Protein AF-A0A7J6VP56-F1 (afdb_monomer_lite)

Organism: Thalictrum thalictroides (NCBI:txid46969)

pLDDT: mean 89.6, std 9.97, range [47.81, 96.94]

Secondary structure (DSSP, 8-state):
-HHHHHHHHHHHHHHHHTT-HHHHHHHHHHTT-----HHHHHHHHHHTT-HHHHHHHHHHHHHHSTTGGGSHHHHHHHHHHHHHHHHH--

Radius of gyration: 13.69 Å; chains: 1; bounding box: 31×28×42 Å

Structure (mmCIF, N/CA/C/O backbone):
data_AF-A0A7J6VP56-F1
#
_entry.id   AF-A0A7J6VP56-F1
#
loop_
_atom_site.group_PDB
_atom_site.id
_atom_site.type_symbol
_atom_site.label_atom_id
_atom_site.label_alt_id
_atom_site.label_comp_id
_atom_site.label_asym_id
_atom_site.label_entity_id
_atom_site.label_seq_id
_atom_site.pdbx_PDB_ins_code
_atom_site.Cartn_x
_atom_site.Cartn_y
_atom_site.Cartn_z
_atom_site.occupancy
_atom_site.B_iso_or_equiv
_atom_site.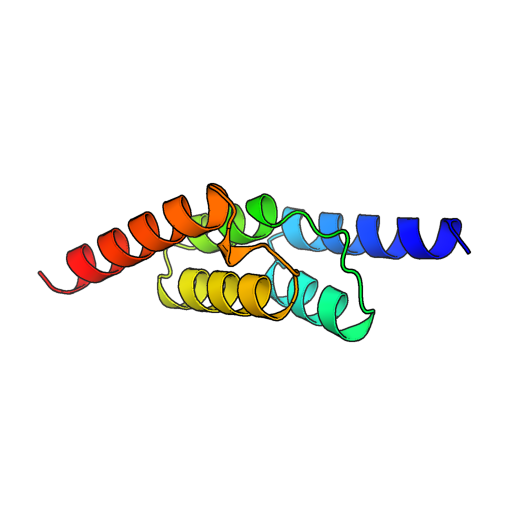auth_seq_id
_atom_site.auth_comp_id
_atom_site.auth_asym_id
_atom_site.auth_atom_id
_atom_site.pdbx_PDB_model_num
ATOM 1 N N . MET A 1 1 ? 17.553 -4.084 -19.382 1.00 57.12 1 MET A N 1
ATOM 2 C CA . MET A 1 1 ? 16.684 -5.241 -19.695 1.00 57.12 1 MET A CA 1
ATOM 3 C C . MET A 1 1 ? 15.237 -4.907 -19.352 1.00 57.12 1 MET A C 1
ATOM 5 O O . MET A 1 1 ? 14.847 -5.034 -18.202 1.00 57.12 1 MET A O 1
ATOM 9 N N . LEU A 1 2 ? 14.437 -4.472 -20.329 1.00 62.69 2 LEU A N 1
ATOM 10 C CA . LEU A 1 2 ? 13.020 -4.144 -20.101 1.00 62.69 2 LEU A CA 1
ATOM 11 C C . LEU A 1 2 ? 12.169 -5.388 -19.773 1.00 62.69 2 LEU A C 1
ATOM 13 O O . LEU A 1 2 ? 11.287 -5.310 -18.928 1.00 62.69 2 LEU A O 1
ATOM 17 N N . ARG A 1 3 ? 12.504 -6.552 -20.354 1.00 65.00 3 ARG A N 1
ATOM 18 C CA . ARG A 1 3 ? 11.809 -7.833 -20.105 1.00 65.00 3 ARG A CA 1
ATOM 19 C C . ARG A 1 3 ? 11.907 -8.344 -18.663 1.00 65.00 3 ARG A C 1
ATOM 21 O O . ARG A 1 3 ? 10.987 -8.987 -18.192 1.00 65.00 3 ARG A O 1
ATOM 28 N N . GLN A 1 4 ? 13.012 -8.097 -17.958 1.00 63.19 4 GLN A N 1
ATOM 29 C CA . GLN A 1 4 ? 13.118 -8.492 -16.543 1.00 63.19 4 GLN A CA 1
ATOM 30 C C . GLN A 1 4 ? 12.312 -7.556 -15.639 1.00 63.19 4 GLN A C 1
ATOM 32 O O . GLN A 1 4 ? 11.722 -7.995 -14.659 1.00 63.19 4 GLN A O 1
ATOM 37 N N . LEU A 1 5 ? 12.249 -6.271 -15.996 1.00 62.31 5 LEU A N 1
ATOM 38 C CA . LEU A 1 5 ? 11.497 -5.275 -15.242 1.00 62.31 5 LEU A CA 1
ATOM 39 C C . LEU A 1 5 ? 9.981 -5.511 -15.340 1.00 62.31 5 LEU A C 1
ATOM 41 O O . LEU A 1 5 ? 9.291 -5.371 -14.334 1.00 62.31 5 LEU A O 1
ATOM 45 N N . SER A 1 6 ? 9.484 -5.930 -16.514 1.00 71.81 6 SER A N 1
ATOM 46 C CA . SER A 1 6 ? 8.086 -6.353 -16.675 1.00 71.81 6 SER A CA 1
ATOM 47 C C . SER A 1 6 ? 7.765 -7.573 -15.809 1.00 71.81 6 SER A C 1
ATOM 49 O O . SER A 1 6 ? 6.798 -7.534 -15.064 1.00 71.81 6 SER A O 1
ATOM 51 N N . LEU A 1 7 ? 8.643 -8.587 -15.774 1.00 84.12 7 LEU A N 1
ATOM 52 C CA . LEU A 1 7 ? 8.438 -9.782 -14.940 1.00 84.12 7 LEU A CA 1
ATOM 53 C C . LEU A 1 7 ? 8.331 -9.459 -13.441 1.00 84.12 7 LEU A C 1
ATOM 55 O O . LEU A 1 7 ? 7.494 -10.030 -12.747 1.00 84.12 7 LEU A O 1
ATOM 59 N N . HIS A 1 8 ? 9.156 -8.541 -12.928 1.00 88.44 8 HIS A N 1
ATOM 60 C CA . HIS A 1 8 ? 9.069 -8.127 -11.526 1.00 88.44 8 HIS A CA 1
ATOM 61 C C . HIS A 1 8 ? 7.773 -7.376 -11.211 1.00 88.44 8 HIS A C 1
ATOM 63 O O . HIS A 1 8 ? 7.212 -7.559 -10.132 1.00 88.44 8 HIS A O 1
ATOM 69 N N . HIS A 1 9 ? 7.314 -6.528 -12.132 1.00 86.19 9 HIS A N 1
ATOM 70 C CA . HIS A 1 9 ? 6.060 -5.800 -11.978 1.00 86.19 9 HIS A CA 1
ATOM 71 C C . HIS A 1 9 ? 4.862 -6.756 -11.977 1.00 86.19 9 HIS A C 1
ATOM 73 O O . HIS A 1 9 ? 4.041 -6.701 -11.063 1.00 86.19 9 HIS A O 1
ATOM 79 N N . ASP A 1 10 ? 4.821 -7.675 -12.942 1.00 89.25 10 ASP A N 1
ATOM 80 C CA . ASP A 1 10 ? 3.751 -8.664 -13.081 1.00 89.25 10 ASP A CA 1
ATOM 81 C C . ASP A 1 10 ? 3.694 -9.594 -11.860 1.00 89.25 10 ASP A C 1
ATOM 83 O O . ASP A 1 10 ? 2.618 -9.872 -11.337 1.00 89.25 10 ASP A O 1
ATOM 87 N N . TYR A 1 11 ? 4.854 -10.009 -11.338 1.00 90.56 11 TYR A N 1
ATOM 88 C CA . TYR A 1 11 ? 4.926 -10.831 -10.128 1.00 90.56 11 TYR A CA 1
ATOM 89 C C . TYR A 1 11 ? 4.409 -10.100 -8.883 1.00 90.56 11 TYR A C 1
ATOM 91 O O . TYR A 1 11 ? 3.686 -10.675 -8.073 1.00 90.56 11 TYR A O 1
ATOM 99 N N . VAL A 1 12 ? 4.753 -8.818 -8.729 1.00 92.12 12 VAL A N 1
ATOM 100 C CA . VAL A 1 12 ? 4.232 -8.000 -7.628 1.00 92.12 12 VAL A CA 1
ATOM 101 C C . VAL A 1 12 ? 2.714 -7.845 -7.737 1.00 92.12 12 VAL A C 1
ATOM 103 O O . VAL A 1 12 ? 2.030 -7.953 -6.723 1.00 92.12 12 VAL A O 1
ATOM 106 N N . LEU A 1 13 ? 2.187 -7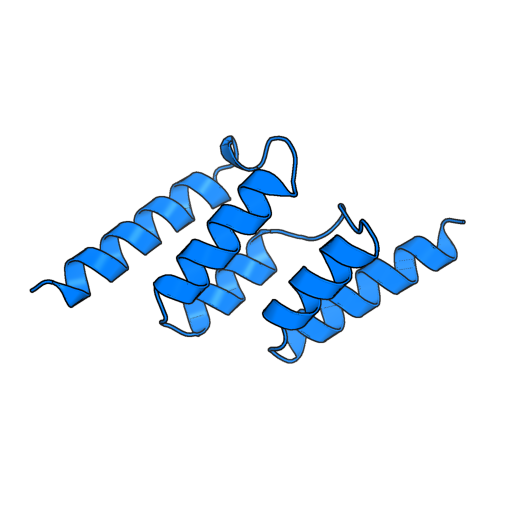.621 -8.944 1.00 90.88 13 LEU A N 1
ATOM 107 C CA . LEU A 1 13 ? 0.748 -7.505 -9.172 1.00 90.88 13 LEU A CA 1
ATOM 108 C C . LEU A 1 13 ? 0.013 -8.804 -8.816 1.00 90.88 13 LEU A C 1
ATOM 110 O O . LEU A 1 13 ? -0.986 -8.743 -8.102 1.00 90.88 13 LEU A O 1
ATOM 114 N N . LEU A 1 14 ? 0.542 -9.951 -9.257 1.00 92.06 14 LEU A N 1
ATOM 115 C CA . LEU A 1 14 ? -0.007 -11.272 -8.948 1.00 92.06 14 LEU A CA 1
ATOM 116 C C . LEU A 1 14 ? -0.110 -11.489 -7.433 1.00 92.06 14 LEU A C 1
ATOM 118 O O . LEU A 1 14 ? -1.182 -11.798 -6.925 1.00 92.06 14 LEU A O 1
ATOM 122 N N . LEU A 1 15 ? 0.975 -11.228 -6.695 1.00 93.31 15 LEU A N 1
ATOM 123 C CA . LEU A 1 15 ? 0.981 -11.374 -5.238 1.00 93.31 15 LEU A CA 1
ATOM 124 C C . LEU A 1 15 ? -0.068 -10.493 -4.551 1.00 93.31 15 LEU A C 1
ATOM 126 O O . LEU A 1 15 ? -0.692 -10.932 -3.592 1.00 93.31 15 LEU A O 1
ATOM 130 N N . VAL A 1 16 ? -0.263 -9.251 -5.004 1.00 91.31 16 VAL A N 1
ATOM 131 C CA . VAL A 1 16 ? -1.275 -8.365 -4.407 1.00 91.31 16 VAL A CA 1
ATOM 132 C C . VAL A 1 16 ? -2.689 -8.876 -4.691 1.00 91.31 16 VAL A C 1
ATOM 134 O O . VAL A 1 16 ? -3.513 -8.885 -3.781 1.00 91.31 16 VAL A O 1
ATOM 137 N N . GLN A 1 17 ? -2.957 -9.340 -5.915 1.00 89.00 17 GLN A N 1
ATOM 138 C CA . GLN A 1 17 ? -4.260 -9.895 -6.304 1.00 89.00 17 GLN A CA 1
ATOM 139 C C . GLN A 1 17 ? -4.613 -11.172 -5.531 1.00 89.00 17 GLN A C 1
ATOM 141 O O . GLN A 1 17 ? -5.767 -11.347 -5.150 1.00 89.00 17 GLN A O 1
ATOM 146 N N . ASP A 1 18 ? -3.617 -12.001 -5.225 1.00 90.06 18 ASP A N 1
ATOM 147 C CA . ASP A 1 18 ? -3.780 -13.215 -4.418 1.00 90.06 18 ASP A CA 1
ATOM 148 C C . ASP A 1 18 ? -3.863 -12.925 -2.900 1.00 90.06 18 ASP A C 1
ATOM 150 O O . ASP A 1 18 ? -3.933 -13.842 -2.082 1.00 90.06 18 ASP A O 1
ATOM 154 N N . GLY A 1 19 ? -3.853 -11.648 -2.493 1.00 88.88 19 GLY A N 1
ATOM 155 C CA . GLY A 1 19 ? -3.948 -11.222 -1.092 1.00 88.88 19 GLY A CA 1
ATOM 156 C C . GLY A 1 19 ? -2.613 -11.208 -0.336 1.00 88.88 19 GLY A C 1
ATOM 157 O O . GLY A 1 19 ? -2.560 -10.822 0.832 1.00 88.88 19 GLY A O 1
ATOM 158 N N . TYR A 1 20 ? -1.502 -11.537 -0.995 1.00 93.00 20 TYR A N 1
ATOM 159 C CA . TYR A 1 20 ? -0.149 -11.552 -0.430 1.00 93.00 20 TYR A CA 1
ATOM 160 C C . TYR A 1 20 ? 0.559 -10.188 -0.524 1.00 93.00 20 TYR A C 1
ATOM 162 O O . TYR A 1 20 ? 1.767 -10.100 -0.772 1.00 93.00 20 TYR A O 1
ATOM 170 N N . TYR A 1 21 ? -0.158 -9.088 -0.281 1.00 92.44 21 TYR A N 1
ATOM 171 C CA . TYR A 1 21 ? 0.380 -7.729 -0.436 1.00 92.44 21 TYR A CA 1
ATOM 172 C C . TYR A 1 21 ? 1.612 -7.448 0.452 1.00 92.44 21 TYR A C 1
ATOM 174 O O . TYR A 1 21 ? 2.514 -6.718 0.043 1.00 92.44 21 TYR A O 1
ATOM 182 N N . LEU A 1 22 ? 1.728 -8.056 1.641 1.00 92.50 22 LEU A N 1
ATOM 183 C CA . LEU A 1 22 ? 2.927 -7.926 2.488 1.00 92.50 22 LEU A CA 1
ATOM 184 C C . LEU A 1 22 ? 4.160 -8.602 1.873 1.00 92.50 22 LEU A C 1
ATOM 186 O O . LEU A 1 22 ? 5.276 -8.083 1.976 1.00 92.50 22 LEU A O 1
ATOM 190 N N . GLU A 1 23 ? 3.975 -9.754 1.228 1.00 93.94 23 GLU A N 1
ATOM 191 C CA . GLU A 1 23 ? 5.045 -10.424 0.491 1.00 93.94 23 GLU A CA 1
ATOM 192 C C . GLU A 1 23 ? 5.440 -9.608 -0.739 1.00 93.94 23 GLU A C 1
ATOM 194 O O . GLU A 1 23 ? 6.630 -9.390 -0.981 1.00 93.94 23 GLU A O 1
ATOM 199 N N . ALA A 1 24 ? 4.450 -9.051 -1.437 1.00 94.00 24 ALA A N 1
ATOM 200 C CA . ALA A 1 24 ? 4.662 -8.141 -2.550 1.00 94.00 24 ALA A CA 1
ATOM 201 C C . ALA A 1 24 ? 5.511 -6.919 -2.148 1.00 94.00 24 ALA A C 1
ATOM 203 O O . ALA A 1 24 ? 6.458 -6.577 -2.858 1.00 94.00 24 ALA A O 1
ATOM 204 N N . LEU A 1 25 ? 5.276 -6.313 -0.973 1.00 93.50 25 LEU A N 1
ATOM 205 C CA . LEU A 1 25 ? 6.109 -5.213 -0.456 1.00 93.50 25 LEU A CA 1
ATOM 206 C C . LEU A 1 25 ? 7.554 -5.654 -0.184 1.00 93.50 25 LEU A C 1
ATOM 208 O O . LEU A 1 25 ? 8.509 -4.953 -0.539 1.00 93.50 25 LEU A O 1
ATOM 212 N N . ARG A 1 26 ? 7.742 -6.834 0.424 1.00 93.81 26 ARG A N 1
ATOM 213 C CA . ARG A 1 26 ? 9.080 -7.399 0.678 1.00 93.81 26 ARG A CA 1
ATOM 214 C C . ARG A 1 26 ? 9.824 -7.647 -0.630 1.00 93.81 26 ARG A C 1
ATOM 216 O O . ARG A 1 26 ? 11.004 -7.299 -0.733 1.00 93.81 26 ARG A O 1
ATOM 223 N N . TYR A 1 27 ? 9.138 -8.208 -1.622 1.00 94.06 27 TYR A N 1
ATOM 224 C CA . TYR A 1 27 ? 9.688 -8.466 -2.945 1.00 94.06 27 TYR A CA 1
ATOM 225 C C . TYR A 1 27 ? 10.052 -7.168 -3.668 1.00 94.06 27 TYR A C 1
ATOM 227 O O . TYR A 1 27 ? 11.170 -7.053 -4.179 1.00 94.06 27 TYR A O 1
ATOM 235 N N . ALA A 1 28 ? 9.152 -6.181 -3.663 1.00 92.69 28 ALA A N 1
ATOM 236 C CA . ALA A 1 28 ? 9.370 -4.881 -4.286 1.00 92.69 28 ALA A CA 1
ATOM 237 C C . ALA A 1 28 ? 10.601 -4.186 -3.695 1.00 92.69 28 ALA A C 1
ATOM 239 O O . ALA A 1 28 ? 11.475 -3.749 -4.443 1.00 92.69 28 ALA A O 1
ATOM 240 N N . ARG A 1 29 ? 10.743 -4.180 -2.362 1.00 92.56 29 ARG A N 1
ATOM 241 C CA . ARG A 1 29 ? 11.928 -3.623 -1.695 1.00 92.56 29 ARG A CA 1
ATOM 242 C C . ARG A 1 29 ? 13.206 -4.370 -2.066 1.00 92.56 29 ARG A C 1
ATOM 244 O O . ARG A 1 29 ? 14.204 -3.737 -2.403 1.00 92.56 29 ARG A O 1
ATOM 251 N N . ARG A 1 30 ? 13.185 -5.707 -2.008 1.00 93.31 30 ARG A N 1
ATOM 252 C CA . ARG A 1 30 ? 14.357 -6.554 -2.289 1.00 93.31 30 ARG A CA 1
ATOM 253 C C . ARG A 1 30 ? 14.866 -6.372 -3.719 1.00 93.31 30 ARG A C 1
ATOM 255 O O . ARG A 1 30 ? 16.073 -6.292 -3.920 1.00 93.31 30 ARG A O 1
ATOM 262 N N . ASN A 1 31 ? 13.952 -6.286 -4.683 1.00 90.56 31 ASN A N 1
ATOM 263 C CA . ASN A 1 31 ? 14.272 -6.177 -6.107 1.00 90.56 31 ASN A CA 1
ATOM 264 C C . ASN A 1 31 ? 14.246 -4.725 -6.622 1.00 90.56 31 ASN A C 1
ATOM 266 O O . ASN A 1 31 ? 14.387 -4.503 -7.820 1.00 90.56 31 ASN A O 1
ATOM 270 N N . LYS A 1 32 ? 14.082 -3.736 -5.729 1.00 88.94 32 LYS A N 1
ATOM 271 C CA . LYS A 1 32 ? 14.002 -2.297 -6.045 1.00 88.94 32 LYS A CA 1
ATOM 272 C C . LYS A 1 32 ? 12.966 -1.968 -7.131 1.00 88.94 32 LYS A C 1
ATOM 274 O O . LYS A 1 32 ? 13.192 -1.112 -7.984 1.00 88.94 32 LYS A O 1
ATOM 279 N N . VAL A 1 33 ? 11.819 -2.644 -7.088 1.00 88.31 33 VAL A N 1
ATOM 280 C CA . VAL A 1 33 ? 10.699 -2.425 -8.011 1.00 88.31 33 VAL A CA 1
ATOM 281 C C . VAL A 1 33 ? 9.947 -1.180 -7.556 1.00 88.31 33 VAL A C 1
ATOM 283 O O . VAL A 1 33 ? 9.068 -1.256 -6.708 1.00 88.31 33 VAL A O 1
ATOM 286 N N . ASN A 1 34 ? 10.317 -0.016 -8.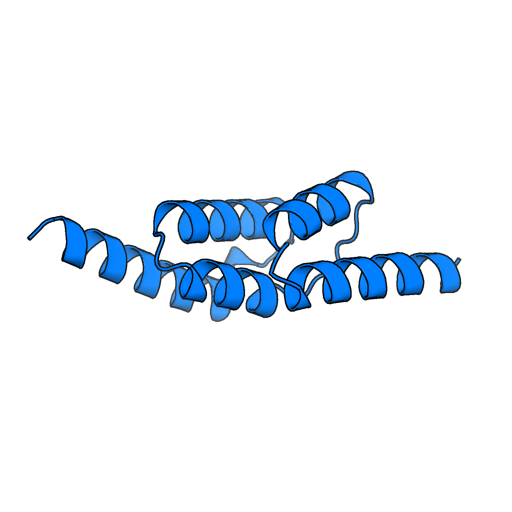079 1.00 82.00 34 ASN A N 1
ATOM 287 C CA . ASN A 1 34 ? 9.698 1.267 -7.724 1.00 82.00 34 ASN A CA 1
ATOM 288 C C . ASN A 1 34 ? 8.444 1.599 -8.557 1.00 82.00 34 ASN A C 1
ATOM 290 O O . ASN A 1 34 ? 7.754 2.564 -8.253 1.00 82.00 34 ASN A O 1
ATOM 294 N N . SER A 1 35 ? 8.126 0.797 -9.576 1.00 80.81 35 SER A N 1
ATOM 295 C CA . SER A 1 35 ? 6.948 0.950 -10.443 1.00 80.81 35 SER A CA 1
ATOM 296 C C . SER A 1 35 ? 5.663 0.347 -9.861 1.00 80.81 35 SER A C 1
ATOM 298 O O . SER A 1 35 ? 4.700 0.106 -10.590 1.00 80.81 35 SER A O 1
ATOM 300 N N . ILE A 1 36 ? 5.643 0.048 -8.561 1.00 87.75 36 ILE A N 1
ATOM 301 C CA . ILE A 1 36 ? 4.459 -0.490 -7.892 1.00 87.75 36 ILE A CA 1
ATOM 302 C C . ILE A 1 36 ? 3.354 0.566 -7.814 1.00 87.75 36 ILE A C 1
ATOM 304 O O . ILE A 1 36 ? 3.635 1.757 -7.701 1.00 87.75 36 ILE A O 1
ATOM 308 N N . ARG A 1 37 ? 2.091 0.133 -7.864 1.00 90.44 37 ARG A N 1
ATOM 309 C CA . ARG A 1 37 ? 0.931 1.026 -7.769 1.00 90.44 37 ARG A CA 1
ATOM 310 C C . ARG A 1 37 ? 0.488 1.151 -6.304 1.00 90.44 37 ARG A C 1
ATOM 312 O O . ARG A 1 37 ? -0.045 0.172 -5.788 1.00 90.44 37 ARG A O 1
ATOM 319 N N . PRO A 1 38 ? 0.676 2.308 -5.638 1.00 92.56 38 PRO A N 1
ATOM 320 C CA . PRO A 1 38 ? 0.388 2.467 -4.209 1.00 92.56 38 PRO A CA 1
ATOM 321 C C . PRO A 1 38 ? -1.044 2.091 -3.820 1.00 92.56 38 PRO A C 1
ATOM 323 O O . PRO A 1 38 ? -1.239 1.400 -2.822 1.00 92.56 38 PRO A O 1
ATOM 326 N N . SER A 1 39 ? -2.024 2.492 -4.638 1.00 92.75 39 SER A N 1
ATOM 327 C CA . SER A 1 39 ? -3.449 2.267 -4.379 1.00 92.75 39 SER A CA 1
ATOM 328 C C . SER A 1 39 ? -3.785 0.794 -4.136 1.00 92.75 39 SER A C 1
ATOM 330 O O . SER A 1 39 ? -4.482 0.494 -3.177 1.00 92.75 39 SER A O 1
ATOM 332 N N . LEU A 1 40 ? -3.198 -0.137 -4.898 1.00 92.31 40 LEU A N 1
ATOM 333 C CA . LEU A 1 40 ? -3.461 -1.575 -4.749 1.00 92.31 40 LEU A CA 1
ATOM 334 C C . LEU A 1 40 ? -3.069 -2.107 -3.364 1.00 92.31 40 LEU A C 1
ATOM 336 O O . LEU A 1 40 ? -3.769 -2.934 -2.782 1.00 92.31 40 LEU A O 1
ATOM 340 N N . PHE A 1 41 ? -1.952 -1.625 -2.818 1.00 95.06 41 PHE A N 1
ATOM 341 C CA . PHE A 1 41 ? -1.498 -2.031 -1.489 1.00 95.06 41 PHE A CA 1
ATOM 342 C C . PHE A 1 41 ? -2.349 -1.400 -0.390 1.00 95.06 41 PHE A C 1
ATOM 344 O O . PHE A 1 41 ? -2.624 -2.055 0.612 1.00 95.06 41 PHE A O 1
ATOM 351 N N . LEU A 1 42 ? -2.758 -0.143 -0.574 1.00 95.56 42 LEU A N 1
ATOM 352 C CA . LEU A 1 42 ? -3.605 0.575 0.377 1.00 95.56 42 LEU A CA 1
ATOM 353 C C . LEU A 1 42 ? -5.011 -0.029 0.438 1.00 95.56 42 LEU A C 1
ATOM 355 O O . LEU A 1 42 ? -5.513 -0.257 1.532 1.00 95.56 42 LEU A O 1
ATOM 359 N N . GLU A 1 43 ? -5.596 -0.364 -0.712 1.00 94.75 43 GLU A N 1
ATOM 360 C CA . GLU A 1 43 ? -6.885 -1.055 -0.817 1.00 94.75 43 GLU A CA 1
ATOM 361 C C . GLU A 1 43 ? -6.823 -2.432 -0.150 1.00 94.75 43 GLU A C 1
ATOM 363 O O . GLU A 1 43 ? -7.681 -2.755 0.667 1.00 94.75 43 GLU A O 1
ATOM 368 N N . SER A 1 44 ? -5.770 -3.211 -0.424 1.00 94.25 44 SER A N 1
ATOM 369 C CA . SER A 1 44 ? -5.578 -4.535 0.189 1.00 94.25 44 SER A CA 1
ATOM 370 C C . SER A 1 44 ? -5.413 -4.449 1.709 1.00 94.25 44 SER A C 1
ATOM 372 O O . SER A 1 44 ? -6.004 -5.230 2.452 1.00 94.25 44 SER A O 1
ATOM 374 N N . ALA A 1 45 ? -4.633 -3.476 2.191 1.00 94.50 45 ALA A N 1
ATOM 375 C CA . ALA A 1 45 ? -4.445 -3.260 3.621 1.00 94.50 45 ALA A CA 1
ATOM 376 C C . ALA A 1 45 ? -5.731 -2.765 4.296 1.00 94.50 45 ALA A C 1
ATOM 378 O O . ALA A 1 45 ? -6.075 -3.246 5.372 1.00 94.50 45 ALA A O 1
ATOM 379 N N . TYR A 1 46 ? -6.470 -1.859 3.658 1.00 94.19 46 TYR A N 1
ATOM 380 C CA . TYR A 1 46 ? -7.757 -1.386 4.157 1.00 94.19 46 TYR A CA 1
ATOM 381 C C . TYR A 1 46 ? -8.800 -2.511 4.211 1.00 94.19 46 TYR A C 1
ATOM 383 O O . TYR A 1 46 ? -9.481 -2.662 5.222 1.00 94.19 46 TYR A O 1
ATOM 391 N N . ALA A 1 47 ? -8.858 -3.367 3.186 1.00 93.44 47 ALA A N 1
ATOM 392 C CA . ALA A 1 47 ? -9.749 -4.525 3.144 1.00 93.44 47 ALA A CA 1
ATOM 393 C C . ALA A 1 47 ? -9.476 -5.546 4.264 1.00 93.44 47 ALA A C 1
ATOM 395 O O . ALA A 1 47 ? -10.381 -6.282 4.649 1.00 93.44 47 ALA A O 1
ATOM 396 N N . SER A 1 48 ? -8.260 -5.571 4.828 1.00 90.94 48 SER A N 1
ATOM 397 C CA . SER A 1 48 ? -7.941 -6.411 5.993 1.00 90.94 48 SER A CA 1
ATOM 398 C C . SER A 1 48 ? -8.589 -5.934 7.301 1.00 90.94 48 SER A C 1
ATOM 400 O O . SER A 1 48 ? -8.584 -6.674 8.281 1.00 90.94 48 SER A O 1
ATOM 402 N N . ASN A 1 49 ? -9.153 -4.717 7.318 1.00 91.69 49 ASN A N 1
ATOM 403 C CA . ASN A 1 49 ? -9.748 -4.062 8.486 1.00 91.69 49 ASN A CA 1
ATOM 404 C C . ASN A 1 49 ? -8.807 -3.976 9.708 1.00 91.69 49 ASN A C 1
ATOM 406 O O . ASN A 1 49 ? -9.256 -3.879 10.848 1.00 91.69 49 ASN A O 1
ATOM 410 N N . ASP A 1 50 ? -7.493 -3.994 9.469 1.00 92.50 50 ASP A N 1
ATOM 411 C CA . ASP A 1 50 ? -6.454 -3.846 10.484 1.00 92.50 50 ASP A CA 1
ATOM 412 C C . ASP A 1 50 ? -5.745 -2.495 10.298 1.00 92.50 50 ASP A C 1
ATOM 414 O O . ASP A 1 50 ? -5.046 -2.248 9.306 1.00 92.50 50 ASP A O 1
ATOM 418 N N . SER A 1 51 ? -5.920 -1.595 11.270 1.00 94.31 51 SER A N 1
ATOM 419 C CA . SER A 1 51 ? -5.319 -0.260 11.222 1.00 94.31 51 SER A CA 1
ATOM 420 C C . SER A 1 51 ? -3.788 -0.304 11.291 1.00 94.31 51 SER A C 1
ATOM 422 O O . SER A 1 51 ? -3.122 0.542 10.688 1.00 94.31 51 SER A O 1
ATOM 424 N N . GLN A 1 52 ? -3.195 -1.310 11.943 1.00 94.44 52 GLN A N 1
ATOM 425 C CA . GLN A 1 52 ? -1.744 -1.485 11.989 1.00 94.44 52 GLN A CA 1
ATOM 426 C C . GLN A 1 52 ? -1.195 -1.880 10.622 1.00 94.44 52 GLN A C 1
ATOM 428 O O . GLN A 1 52 ? -0.150 -1.369 10.204 1.00 94.44 52 GLN A O 1
ATOM 433 N N . HIS A 1 53 ? -1.910 -2.743 9.899 1.00 94.12 53 HIS A N 1
ATOM 434 C CA . HIS A 1 53 ? -1.556 -3.094 8.529 1.00 94.12 53 HIS A CA 1
ATOM 435 C C . HIS A 1 53 ? -1.606 -1.871 7.615 1.00 94.12 53 HIS A C 1
ATOM 437 O O . HIS A 1 53 ? -0.628 -1.603 6.912 1.00 94.12 53 HIS A O 1
ATOM 443 N N . LEU A 1 54 ? -2.686 -1.087 7.666 1.00 96.00 54 LEU A N 1
ATOM 444 C CA . LEU A 1 54 ? -2.795 0.128 6.859 1.00 96.00 54 LEU A CA 1
ATOM 445 C C . LEU A 1 54 ? -1.692 1.146 7.201 1.00 96.00 54 LEU A C 1
ATOM 447 O O . LEU A 1 54 ? -1.049 1.686 6.297 1.00 96.00 54 LEU A O 1
ATOM 451 N N . ALA A 1 55 ? -1.396 1.350 8.488 1.00 96.44 55 ALA A N 1
ATOM 452 C CA . ALA A 1 55 ? -0.308 2.219 8.936 1.00 96.44 55 ALA A CA 1
ATOM 453 C C . ALA A 1 55 ? 1.070 1.747 8.439 1.00 96.44 55 ALA A C 1
ATOM 455 O O . ALA A 1 55 ? 1.894 2.555 7.999 1.00 96.44 55 ALA A O 1
ATOM 456 N N . ALA A 1 56 ? 1.330 0.437 8.484 1.00 95.94 56 ALA A N 1
ATOM 457 C CA . ALA A 1 56 ? 2.577 -0.146 8.005 1.00 95.94 56 ALA A CA 1
ATOM 458 C C . ALA A 1 56 ? 2.757 0.044 6.492 1.00 95.94 56 ALA A C 1
ATOM 460 O O . ALA A 1 56 ? 3.852 0.411 6.056 1.00 95.94 56 ALA A O 1
ATOM 461 N N . VAL A 1 57 ? 1.693 -0.150 5.705 1.00 96.19 57 VAL A N 1
ATOM 462 C CA . VAL A 1 57 ? 1.717 0.069 4.252 1.00 96.19 57 VAL A CA 1
ATOM 463 C C . VAL A 1 57 ? 1.923 1.546 3.917 1.00 96.19 57 VAL A C 1
ATOM 465 O O . VAL A 1 57 ? 2.802 1.859 3.114 1.00 96.19 57 VAL A O 1
ATOM 468 N N . LEU A 1 58 ? 1.199 2.461 4.572 1.00 96.50 58 LEU A N 1
ATOM 469 C CA . LEU A 1 58 ? 1.376 3.907 4.390 1.00 96.50 58 LEU A CA 1
ATOM 470 C C . LEU A 1 58 ? 2.820 4.343 4.648 1.00 96.50 58 LEU A C 1
ATOM 472 O O . LEU A 1 58 ? 3.420 5.024 3.814 1.00 96.50 58 LEU A O 1
ATOM 476 N N . ARG A 1 59 ? 3.396 3.909 5.775 1.00 96.00 59 ARG A N 1
ATOM 477 C CA . ARG A 1 59 ? 4.785 4.219 6.125 1.00 96.00 59 ARG A CA 1
ATOM 478 C C . ARG A 1 59 ? 5.762 3.652 5.100 1.00 96.00 59 ARG A C 1
ATOM 480 O O . ARG A 1 59 ? 6.640 4.375 4.643 1.00 96.00 59 ARG A O 1
ATOM 487 N N . PHE A 1 60 ? 5.582 2.393 4.698 1.00 95.31 60 PHE A N 1
ATOM 488 C CA . PHE A 1 60 ? 6.432 1.778 3.683 1.00 95.31 60 PHE A CA 1
ATOM 489 C C . PHE A 1 60 ? 6.413 2.572 2.375 1.00 95.31 60 PHE A C 1
ATOM 491 O O . PHE A 1 60 ? 7.473 2.880 1.840 1.00 95.31 60 PHE A O 1
ATOM 498 N N . LEU A 1 61 ? 5.230 2.911 1.855 1.00 94.94 61 LEU A N 1
ATOM 499 C CA . LEU A 1 61 ? 5.100 3.617 0.578 1.00 94.94 61 LEU A CA 1
ATOM 500 C C . LEU A 1 61 ? 5.710 5.020 0.652 1.00 94.94 61 LEU A C 1
ATOM 502 O O . LEU A 1 61 ? 6.358 5.456 -0.295 1.00 94.94 61 LEU A O 1
ATOM 506 N N . ALA A 1 62 ? 5.566 5.693 1.792 1.00 94.94 62 ALA A N 1
ATOM 507 C CA . ALA A 1 62 ? 6.143 7.008 2.034 1.00 94.94 62 ALA A CA 1
ATOM 508 C C . ALA A 1 62 ? 7.680 7.010 2.083 1.00 94.94 62 ALA A C 1
ATOM 510 O O . ALA A 1 62 ? 8.290 8.009 1.699 1.00 94.94 62 ALA A O 1
ATOM 511 N N . ASP A 1 63 ? 8.286 5.907 2.528 1.00 94.12 63 ASP A N 1
ATOM 512 C CA . ASP A 1 63 ? 9.740 5.725 2.557 1.00 94.12 63 ASP A CA 1
ATOM 513 C C . ASP A 1 63 ? 10.284 5.181 1.224 1.00 94.12 63 ASP A C 1
ATOM 515 O O . ASP A 1 63 ? 11.410 5.484 0.830 1.00 94.12 63 ASP A O 1
ATOM 519 N N . PHE A 1 64 ? 9.496 4.361 0.525 1.00 92.44 64 PHE A N 1
ATOM 520 C CA . PHE A 1 64 ? 9.933 3.623 -0.659 1.00 92.44 64 PHE A CA 1
ATOM 521 C C . PHE A 1 64 ? 9.679 4.363 -1.978 1.00 92.44 64 PHE A C 1
ATOM 523 O O . PHE A 1 64 ? 10.441 4.186 -2.930 1.00 92.44 64 PHE A O 1
ATOM 530 N N . ILE A 1 65 ? 8.630 5.189 -2.053 1.00 91.81 65 ILE A N 1
ATOM 531 C CA . ILE A 1 65 ? 8.210 5.882 -3.276 1.00 91.81 65 ILE A CA 1
ATOM 532 C C . ILE A 1 65 ? 8.410 7.394 -3.104 1.00 91.81 65 ILE A C 1
ATOM 534 O O . ILE A 1 65 ? 7.666 8.046 -2.362 1.00 91.81 65 ILE A O 1
ATOM 538 N N . PRO A 1 66 ? 9.386 7.993 -3.811 1.00 92.25 66 PRO A N 1
ATOM 539 C CA . PRO A 1 66 ? 9.616 9.430 -3.764 1.00 92.25 66 PRO A CA 1
ATOM 540 C C . PRO A 1 66 ? 8.365 10.221 -4.155 1.00 92.25 66 PRO A C 1
ATOM 542 O O . PRO A 1 66 ? 7.720 9.934 -5.160 1.00 92.25 66 PRO A O 1
ATOM 545 N N . GLY A 1 67 ? 8.025 11.235 -3.360 1.00 92.81 67 GLY A N 1
ATOM 546 C CA . GLY A 1 67 ? 6.872 12.101 -3.619 1.00 92.81 67 GLY A CA 1
ATOM 547 C C . GLY A 1 67 ? 5.513 11.511 -3.233 1.00 92.81 67 GLY A C 1
ATOM 548 O O . GLY A 1 67 ? 4.525 12.239 -3.295 1.00 92.81 67 GLY A O 1
ATOM 549 N N . PHE A 1 68 ? 5.438 10.259 -2.759 1.00 94.44 68 PHE A N 1
ATOM 550 C CA . PHE A 1 68 ? 4.165 9.641 -2.362 1.00 94.44 68 PHE A CA 1
ATOM 551 C C . PHE A 1 68 ? 3.404 10.459 -1.308 1.00 94.44 68 PHE A C 1
ATOM 553 O O . PHE A 1 68 ? 2.190 10.613 -1.413 1.00 94.44 68 PHE A O 1
ATOM 560 N N . LYS A 1 69 ? 4.110 11.078 -0.353 1.00 95.38 69 LYS A N 1
ATOM 561 C CA . LYS A 1 69 ? 3.511 11.940 0.688 1.00 95.38 69 LYS A CA 1
ATOM 562 C C . LYS A 1 69 ? 2.709 13.130 0.137 1.00 95.38 69 LYS A C 1
ATOM 564 O O . LYS A 1 69 ? 1.842 13.642 0.837 1.00 95.38 69 LYS A O 1
ATOM 569 N N . ASN A 1 70 ? 2.982 13.548 -1.101 1.00 96.12 70 ASN A N 1
ATOM 570 C CA . ASN A 1 70 ? 2.323 14.681 -1.755 1.00 96.12 70 ASN A CA 1
ATOM 571 C C . ASN A 1 70 ? 1.111 14.253 -2.604 1.00 96.12 70 ASN A C 1
ATOM 573 O O . ASN A 1 70 ? 0.508 15.087 -3.275 1.00 96.12 70 ASN A O 1
ATOM 577 N N . THR A 1 71 ? 0.774 12.961 -2.623 1.00 95.19 71 THR A N 1
ATOM 578 C CA . THR A 1 71 ? -0.346 12.420 -3.404 1.00 95.19 71 THR A CA 1
ATOM 579 C C . THR A 1 71 ? -1.666 12.490 -2.634 1.00 95.19 71 THR A C 1
ATOM 581 O O . THR A 1 71 ? -1.689 12.490 -1.402 1.00 95.19 71 THR A O 1
ATOM 584 N N . SER A 1 72 ? -2.783 12.501 -3.368 1.00 95.00 72 SER A N 1
ATOM 585 C CA . SER A 1 72 ? -4.132 12.403 -2.795 1.00 95.00 72 SER A CA 1
ATOM 586 C C . SER A 1 72 ? -4.383 11.069 -2.092 1.00 95.00 72 SER A C 1
ATOM 588 O O . SER A 1 72 ? -5.137 11.026 -1.122 1.00 95.00 72 SER A O 1
ATOM 590 N N . ASP A 1 73 ? -3.746 9.990 -2.553 1.00 94.12 73 ASP A N 1
ATOM 591 C CA . ASP A 1 73 ? -3.857 8.669 -1.932 1.00 94.12 73 ASP A CA 1
ATOM 592 C C . ASP A 1 73 ? -3.306 8.711 -0.507 1.00 94.12 73 ASP A C 1
ATOM 594 O O . ASP A 1 73 ? -3.980 8.296 0.433 1.00 94.12 73 ASP A O 1
ATOM 598 N N . HIS A 1 74 ? -2.113 9.286 -0.325 1.00 96.56 74 HIS A N 1
ATOM 599 C CA . HIS A 1 74 ? -1.506 9.420 0.996 1.00 96.56 74 HIS A CA 1
ATOM 600 C C . HIS A 1 74 ? -2.412 10.194 1.964 1.00 96.56 74 HIS A C 1
ATOM 602 O O . HIS A 1 74 ? -2.688 9.710 3.059 1.00 96.56 74 HIS A O 1
ATOM 608 N N . SER A 1 75 ? -2.928 11.363 1.567 1.00 96.81 75 SER A N 1
ATOM 609 C CA . SER A 1 75 ? -3.798 12.156 2.446 1.00 96.81 75 SER A CA 1
ATOM 610 C C . SER A 1 75 ? -5.134 11.464 2.743 1.00 96.81 75 SER A C 1
ATOM 612 O O . SER A 1 75 ? -5.589 11.491 3.889 1.00 96.81 75 SER A O 1
ATOM 614 N N . SER A 1 76 ? -5.732 10.794 1.755 1.00 96.94 76 SER A N 1
ATOM 615 C CA . SER A 1 76 ? -6.999 10.069 1.916 1.00 96.94 76 SER A CA 1
ATOM 616 C C . SER A 1 76 ? -6.855 8.886 2.869 1.00 96.94 76 SER A C 1
ATOM 618 O O . SER A 1 76 ? -7.622 8.765 3.823 1.00 96.94 76 SER A O 1
ATOM 620 N N . TYR A 1 77 ? -5.832 8.050 2.679 1.00 96.88 77 TYR A N 1
ATOM 621 C CA . TYR A 1 77 ? -5.611 6.884 3.533 1.00 96.88 77 TYR A CA 1
ATOM 622 C C . TYR A 1 77 ? -5.081 7.248 4.925 1.00 96.88 77 TYR A C 1
ATOM 624 O O . TYR A 1 77 ? -5.400 6.551 5.885 1.00 96.88 77 TYR A O 1
ATOM 632 N N . CYS A 1 78 ? -4.358 8.362 5.087 1.00 96.62 78 CYS A N 1
ATOM 633 C CA . CYS A 1 78 ? -4.064 8.911 6.415 1.00 96.62 78 CYS A CA 1
ATOM 634 C C . CYS A 1 78 ? -5.343 9.292 7.174 1.00 96.62 78 CYS A C 1
ATOM 636 O O . CYS A 1 78 ? -5.446 9.020 8.369 1.00 96.62 78 CYS A O 1
ATOM 638 N N . ARG A 1 79 ? -6.326 9.900 6.495 1.00 96.62 79 ARG A N 1
ATOM 639 C CA . ARG A 1 79 ? -7.621 10.226 7.107 1.00 96.62 79 ARG A CA 1
ATOM 640 C C . ARG A 1 79 ? -8.388 8.961 7.495 1.00 96.62 79 ARG A C 1
ATOM 642 O O . ARG A 1 79 ? -8.801 8.854 8.642 1.00 96.62 79 ARG A O 1
ATOM 649 N N . ILE A 1 80 ? -8.483 7.990 6.584 1.00 96.19 80 ILE A N 1
ATOM 650 C CA . ILE A 1 80 ? -9.113 6.686 6.851 1.00 96.19 80 ILE A CA 1
ATOM 651 C C . ILE A 1 80 ? -8.464 6.005 8.062 1.00 96.19 80 ILE A C 1
ATOM 653 O O . ILE A 1 80 ? -9.166 5.535 8.951 1.00 96.19 80 ILE A O 1
ATOM 657 N N . LEU A 1 81 ? -7.130 5.989 8.139 1.00 96.19 81 LEU A N 1
ATOM 658 C CA . LEU A 1 81 ? -6.408 5.401 9.267 1.00 96.19 81 LEU A CA 1
ATOM 659 C C . LEU A 1 81 ? -6.760 6.078 10.602 1.00 96.19 81 LEU A C 1
ATOM 661 O O . LEU A 1 81 ? -6.940 5.395 11.611 1.00 96.19 81 LEU A O 1
ATOM 665 N N . ASN A 1 82 ? -6.864 7.409 10.620 1.00 95.00 82 ASN A N 1
ATOM 666 C CA . ASN A 1 82 ? -7.269 8.148 11.816 1.00 95.00 82 ASN A CA 1
ATOM 667 C C . ASN A 1 82 ? -8.710 7.812 12.232 1.00 95.00 82 ASN A C 1
ATOM 669 O O . ASN A 1 82 ? -8.966 7.635 13.422 1.00 95.00 82 ASN A O 1
ATOM 673 N N . ASP A 1 83 ? -9.617 7.671 11.265 1.00 94.50 83 ASP A N 1
ATOM 674 C CA . ASP A 1 83 ? -11.016 7.298 11.501 1.00 94.50 83 ASP A CA 1
ATOM 675 C C . ASP A 1 83 ? -11.145 5.847 12.020 1.00 94.50 83 ASP A C 1
ATOM 677 O O . ASP A 1 83 ? -11.941 5.564 12.918 1.00 94.50 83 ASP A O 1
ATOM 681 N N . MET A 1 84 ? -10.315 4.919 11.524 1.00 92.81 84 MET A N 1
ATOM 682 C CA . MET A 1 84 ? -10.242 3.549 12.054 1.00 92.81 84 MET A CA 1
ATOM 683 C C . MET A 1 84 ? -9.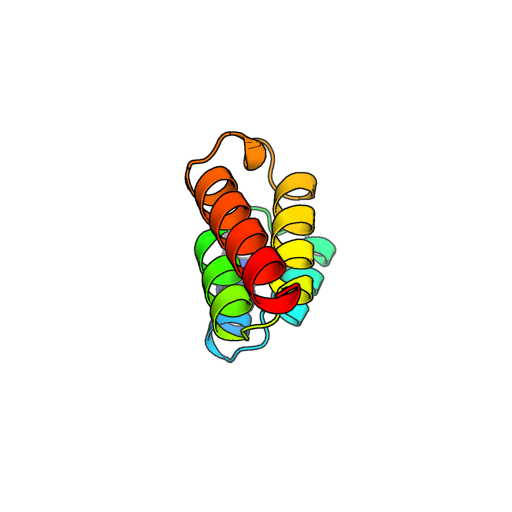770 3.538 13.513 1.00 92.81 84 MET A C 1
ATOM 685 O O . MET A 1 84 ? -10.353 2.853 14.348 1.00 92.81 84 MET A O 1
ATOM 689 N N . ASN A 1 85 ? -8.734 4.316 13.839 1.00 90.25 85 ASN A N 1
ATOM 690 C CA . ASN A 1 85 ? -8.191 4.368 15.198 1.00 90.25 85 ASN A CA 1
ATOM 691 C C . ASN A 1 85 ? -9.143 5.046 16.194 1.00 90.25 85 ASN A C 1
ATOM 693 O O . ASN A 1 85 ? -9.200 4.631 17.350 1.00 90.25 85 ASN A O 1
ATOM 697 N N . SER A 1 86 ? -9.898 6.065 15.770 1.00 87.50 86 SER A N 1
ATOM 698 C CA . SER A 1 86 ? -10.890 6.717 16.633 1.00 87.50 86 SER A CA 1
ATOM 699 C C . SER A 1 86 ? -12.080 5.804 16.939 1.00 87.50 86 SER A C 1
ATOM 701 O O . SER A 1 86 ? -12.559 5.800 18.068 1.00 87.50 86 SER A O 1
ATOM 703 N N . SER A 1 87 ? -12.489 4.970 15.979 1.00 77.19 87 SER A N 1
ATOM 704 C CA . SER A 1 87 ? -13.567 3.986 16.157 1.00 77.19 87 SER A CA 1
ATOM 705 C C . SER A 1 87 ? -13.213 2.852 17.129 1.00 77.19 87 SER A C 1
ATOM 707 O O . SER A 1 87 ? -14.108 2.233 17.688 1.00 77.19 87 SER A O 1
ATOM 709 N N . ILE A 1 88 ? -11.922 2.564 17.329 1.00 67.56 88 ILE A N 1
ATOM 710 C CA . ILE A 1 88 ? -11.437 1.526 18.260 1.00 67.56 88 ILE A CA 1
ATOM 711 C C . ILE A 1 88 ? -11.326 2.062 19.699 1.00 67.56 88 ILE A C 1
ATOM 713 O O . ILE A 1 88 ? -11.334 1.289 20.654 1.00 67.56 88 ILE A O 1
ATOM 717 N N . ALA A 1 89 ? -11.192 3.381 19.864 1.00 62.66 89 ALA A N 1
ATOM 718 C CA . ALA A 1 89 ? -10.962 4.029 21.154 1.00 62.66 89 ALA A CA 1
ATOM 719 C C . ALA A 1 89 ? -12.247 4.475 21.886 1.00 62.66 89 ALA A C 1
ATOM 721 O O . ALA A 1 89 ? -12.136 5.050 22.971 1.00 62.66 89 ALA A O 1
ATOM 722 N N . GLY A 1 90 ? -13.431 4.252 21.301 1.00 47.81 90 GLY A N 1
ATOM 723 C CA . GLY A 1 90 ? -14.746 4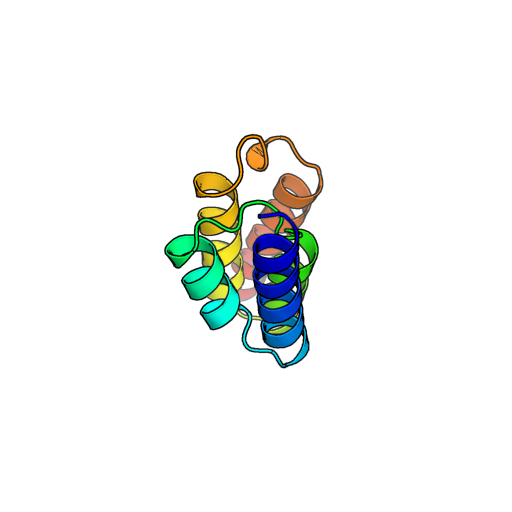.551 21.891 1.00 47.81 90 GLY A CA 1
ATOM 724 C C . GLY A 1 90 ? -15.490 3.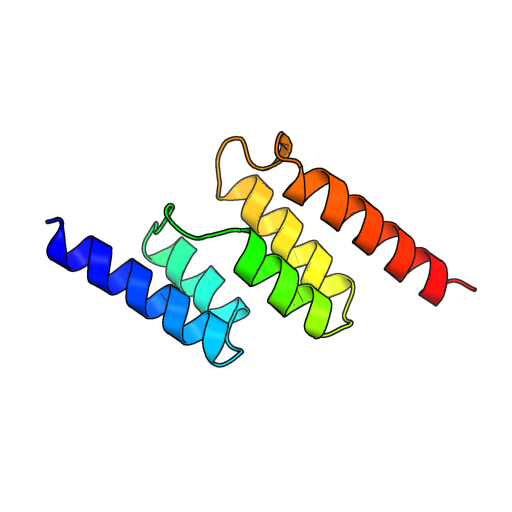292 22.303 1.00 47.81 90 GLY A C 1
ATOM 725 O O . GLY A 1 90 ? -16.177 3.354 23.345 1.00 47.81 90 GLY A O 1
#

InterPro domains:
  IPR009755 Regulator of MON1-CCZ1 complex, C-terminal [PF07035] (1-63)
  IPR040371 Regulator of MON1-CCZ1 complex [PTHR12897] (1-84)

Foldseek 3Di:
DVVVLVVLAVVLVVCLVVLNNVVSLVSCVVVVNQVHDLVSLLVSQVVVLDLVSNVVSLVSCPVSHPCPCVDPVSVVSVVVSVVSVVVVVD

Sequence (90 aa):
MLRQLSLHHDYVLLLVQDGYYLEALRYARRNKVNSIRPSLFLESAYASNDSQHLAAVLRFLADFIPGFKNTSDHSSYCRILNDMNSSIAG